Protein AF-A0A1I4Q943-F1 (afdb_monomer_lite)

pLDDT: mean 71.73, std 18.34, range [38.75, 92.38]

Radius of gyration: 24.41 Å; chains: 1; bounding box: 29×58×62 Å

Secondary structure (DSSP, 8-state):
--HHHHHHHHHHHHHHHSPPGGGS-HHHHHHHHHHHHHHHHHHHTT---GGGSTTTS-TTB-TTSPBP-S--S----------

Structure (mmCIF, N/CA/C/O backbone):
data_AF-A0A1I4Q943-F1
#
_entry.id   AF-A0A1I4Q943-F1
#
loop_
_atom_site.group_PDB
_atom_site.id
_atom_site.type_symbol
_atom_site.label_atom_id
_atom_site.label_alt_id
_atom_site.label_comp_id
_atom_site.label_asym_id
_atom_site.label_entity_id
_atom_site.label_seq_id
_atom_site.pdbx_PDB_ins_code
_atom_site.Cartn_x
_atom_site.Cartn_y
_atom_site.Cartn_z
_atom_site.occupancy
_atom_site.B_iso_or_equiv
_atom_site.auth_seq_id
_atom_site.auth_comp_id
_atom_site.auth_asym_id
_atom_site.auth_atom_id
_atom_site.pdbx_PDB_model_num
ATOM 1 N N . MET A 1 1 ? 2.654 21.921 1.729 1.00 67.06 1 MET A N 1
ATOM 2 C CA . MET A 1 1 ? 2.713 20.768 0.823 1.00 67.06 1 MET A CA 1
ATOM 3 C C . MET A 1 1 ? 1.295 20.385 0.460 1.00 67.06 1 MET A C 1
ATOM 5 O O . MET A 1 1 ? 0.507 20.122 1.365 1.00 67.06 1 MET A O 1
ATOM 9 N N . THR A 1 2 ? 0.935 20.458 -0.813 1.00 92.06 2 THR A N 1
ATOM 10 C CA . THR A 1 2 ? -0.379 20.040 -1.311 1.00 92.06 2 THR A CA 1
ATOM 11 C C . THR A 1 2 ? -0.414 18.514 -1.489 1.00 92.06 2 THR A C 1
ATOM 13 O O . THR A 1 2 ? 0.640 17.882 -1.593 1.00 92.06 2 THR A O 1
ATOM 16 N N . PRO A 1 3 ? -1.600 17.880 -1.536 1.00 89.94 3 PRO A N 1
ATOM 17 C CA . PRO A 1 3 ? -1.708 16.453 -1.856 1.00 89.94 3 PRO A CA 1
ATOM 18 C C . PRO A 1 3 ? -1.055 16.082 -3.195 1.00 89.94 3 PRO A C 1
ATOM 20 O O . PRO A 1 3 ? -0.517 14.988 -3.341 1.00 89.94 3 PRO A O 1
ATOM 23 N N . GLU A 1 4 ? -1.071 17.006 -4.155 1.00 90.31 4 GLU A N 1
ATOM 24 C CA . GLU A 1 4 ? -0.454 16.838 -5.472 1.00 90.31 4 GLU A CA 1
ATOM 25 C C . GLU A 1 4 ? 1.076 16.842 -5.388 1.00 90.31 4 GLU A C 1
ATOM 27 O O . GLU A 1 4 ? 1.720 15.990 -5.996 1.00 90.31 4 GLU A O 1
ATOM 32 N N . GLU A 1 5 ? 1.656 17.734 -4.580 1.00 89.19 5 GLU A N 1
ATOM 33 C CA . GLU A 1 5 ? 3.101 17.766 -4.316 1.00 89.19 5 GLU A CA 1
ATOM 34 C C . GLU A 1 5 ? 3.566 16.477 -3.620 1.00 89.19 5 GLU A C 1
ATOM 36 O O . GLU A 1 5 ? 4.572 15.892 -4.010 1.00 89.19 5 GLU A O 1
ATOM 41 N N . ILE A 1 6 ? 2.792 15.969 -2.652 1.00 87.81 6 ILE A N 1
ATOM 42 C CA . ILE A 1 6 ? 3.084 14.690 -1.982 1.00 87.81 6 ILE A CA 1
ATOM 43 C C . ILE A 1 6 ? 3.031 13.526 -2.982 1.00 87.81 6 ILE A C 1
ATOM 45 O O . ILE A 1 6 ? 3.896 12.650 -2.967 1.00 87.81 6 ILE A O 1
ATOM 49 N N . ALA A 1 7 ? 2.022 13.496 -3.856 1.00 88.50 7 ALA A N 1
ATOM 50 C CA . ALA A 1 7 ? 1.888 12.448 -4.861 1.00 88.50 7 ALA A CA 1
ATOM 51 C C . ALA A 1 7 ? 3.038 12.476 -5.881 1.00 88.50 7 ALA A C 1
ATOM 53 O O . ALA A 1 7 ? 3.541 11.417 -6.263 1.00 88.50 7 ALA A O 1
ATOM 54 N N . ALA A 1 8 ? 3.473 13.670 -6.293 1.00 89.88 8 ALA A N 1
ATOM 55 C CA . ALA A 1 8 ? 4.602 13.850 -7.198 1.00 89.88 8 ALA A CA 1
ATOM 56 C C . ALA A 1 8 ? 5.915 13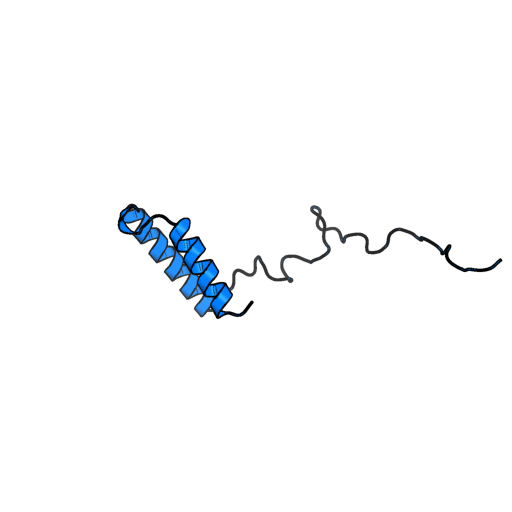.352 -6.572 1.00 89.88 8 ALA A C 1
ATOM 58 O O . ALA A 1 8 ? 6.612 12.544 -7.192 1.00 89.88 8 ALA A O 1
ATOM 59 N N . ASP A 1 9 ? 6.195 13.737 -5.325 1.00 91.50 9 ASP A N 1
ATOM 60 C CA . ASP A 1 9 ? 7.380 13.286 -4.586 1.00 91.50 9 ASP A CA 1
ATOM 61 C C . ASP A 1 9 ? 7.388 11.762 -4.414 1.00 91.50 9 ASP A C 1
ATOM 63 O O . ASP A 1 9 ? 8.394 11.094 -4.666 1.00 91.50 9 ASP A O 1
ATOM 67 N N . MET A 1 10 ? 6.245 11.176 -4.049 1.00 89.00 10 MET A N 1
ATOM 68 C CA . MET A 1 10 ? 6.110 9.724 -3.924 1.00 89.00 10 MET A CA 1
ATOM 69 C C . MET A 1 10 ? 6.333 9.012 -5.262 1.00 89.00 10 MET A C 1
ATOM 71 O O . MET A 1 10 ? 7.017 7.987 -5.309 1.00 89.00 10 MET A O 1
ATOM 75 N N . ALA A 1 11 ? 5.807 9.553 -6.362 1.00 88.75 11 ALA A N 1
ATOM 76 C CA . ALA A 1 11 ? 6.018 8.996 -7.693 1.00 88.75 11 ALA A CA 1
ATOM 77 C C . ALA A 1 11 ? 7.497 9.054 -8.114 1.00 88.75 11 ALA A C 1
ATOM 79 O O . ALA A 1 11 ? 8.013 8.089 -8.688 1.00 88.75 11 ALA A O 1
ATOM 80 N N . GLU A 1 12 ? 8.197 10.147 -7.804 1.00 92.06 12 GLU A N 1
ATOM 81 C CA . GLU A 1 12 ? 9.630 10.284 -8.070 1.00 92.06 12 GLU A CA 1
ATOM 82 C C . GLU A 1 12 ? 10.461 9.287 -7.249 1.00 92.06 12 GLU A C 1
ATOM 84 O O . GLU A 1 12 ? 11.337 8.603 -7.792 1.00 92.06 12 GLU A O 1
ATOM 89 N N . ILE A 1 13 ? 10.153 9.141 -5.956 1.00 91.25 13 ILE A N 1
ATOM 90 C CA . ILE A 1 13 ? 10.805 8.166 -5.074 1.00 91.25 13 ILE A CA 1
ATOM 91 C C . ILE A 1 13 ? 10.618 6.749 -5.619 1.00 91.25 13 ILE A C 1
ATOM 93 O O . ILE A 1 13 ? 11.606 6.024 -5.767 1.00 91.25 13 ILE A O 1
ATOM 97 N N . CYS A 1 14 ? 9.387 6.374 -5.974 1.00 87.44 14 CYS A N 1
ATOM 98 C CA . CYS A 1 14 ? 9.081 5.072 -6.562 1.00 87.44 14 CYS A CA 1
ATOM 99 C C . CYS A 1 14 ? 9.877 4.839 -7.850 1.00 87.44 14 CYS A C 1
ATOM 101 O O . CYS A 1 14 ? 10.520 3.801 -7.985 1.00 87.44 14 CYS A O 1
ATOM 103 N N . ARG A 1 15 ? 9.922 5.821 -8.760 1.00 88.44 15 ARG A N 1
ATOM 104 C CA . ARG A 1 15 ? 10.671 5.712 -10.022 1.00 88.44 15 ARG A CA 1
ATOM 105 C C . ARG A 1 15 ? 12.170 5.499 -9.801 1.00 88.44 15 ARG A C 1
ATOM 107 O O . ARG A 1 15 ? 12.800 4.781 -10.569 1.00 88.44 15 ARG A O 1
ATOM 114 N N . ARG A 1 16 ? 12.755 6.142 -8.787 1.00 90.69 16 ARG A N 1
ATOM 115 C CA . ARG A 1 16 ? 14.199 6.067 -8.514 1.00 90.69 16 ARG A CA 1
ATOM 116 C C . ARG A 1 16 ? 14.602 4.819 -7.727 1.00 90.69 16 ARG A C 1
ATOM 118 O O . ARG A 1 16 ? 15.754 4.402 -7.8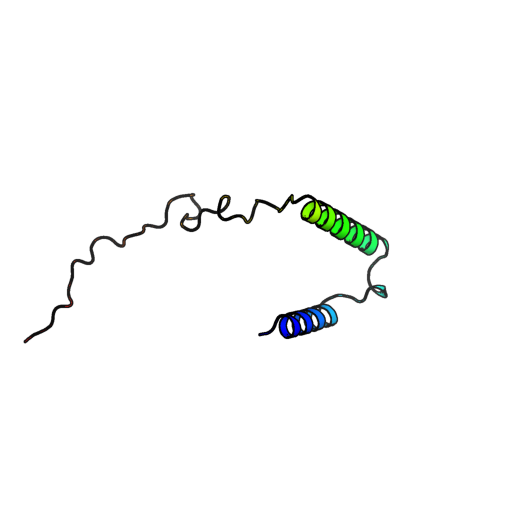17 1.00 90.69 16 ARG A O 1
ATOM 125 N N . LYS A 1 17 ? 13.713 4.290 -6.884 1.00 89.69 17 LYS A N 1
ATOM 126 C CA . LYS A 1 17 ? 14.053 3.257 -5.891 1.00 89.69 17 LYS A CA 1
ATOM 127 C C . LYS A 1 17 ? 13.503 1.877 -6.212 1.00 89.69 17 LYS A C 1
ATOM 129 O O . LYS A 1 17 ? 14.082 0.904 -5.739 1.00 89.69 17 LYS A O 1
ATOM 134 N N . LEU A 1 18 ? 12.418 1.782 -6.973 1.00 87.19 18 LEU A N 1
ATOM 135 C CA . LEU A 1 18 ? 11.842 0.493 -7.329 1.00 87.19 18 LEU A CA 1
ATOM 136 C C . LEU A 1 18 ? 12.482 -0.044 -8.615 1.00 87.19 18 LEU A C 1
ATOM 138 O O . LEU A 1 18 ? 12.742 0.736 -9.536 1.00 87.19 18 LEU A O 1
ATOM 142 N N . PRO A 1 19 ? 12.736 -1.362 -8.692 1.00 86.88 19 PRO A N 1
ATOM 143 C CA . PRO A 1 19 ? 13.141 -1.989 -9.941 1.00 86.88 19 PRO A CA 1
ATOM 144 C C . PRO A 1 19 ? 12.040 -1.813 -10.989 1.00 86.88 19 PRO A C 1
ATOM 146 O O . PRO A 1 19 ? 10.850 -1.730 -10.660 1.00 86.88 19 PRO A O 1
ATOM 149 N N . LYS A 1 20 ? 12.431 -1.758 -12.266 1.00 86.06 20 LYS A N 1
ATOM 150 C CA . LYS A 1 20 ? 11.443 -1.738 -13.344 1.00 86.06 20 LYS A CA 1
ATOM 151 C C . LYS A 1 20 ? 10.71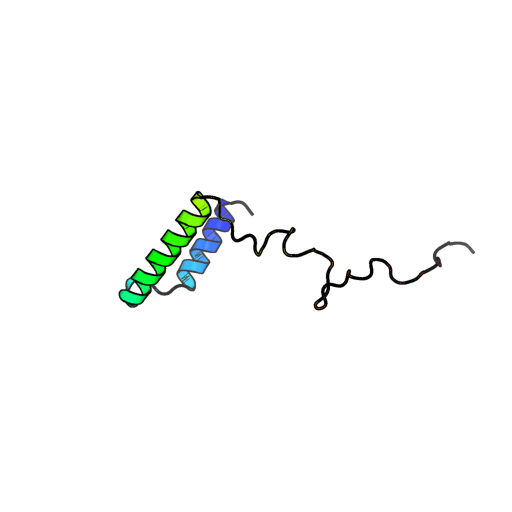0 -3.069 -13.372 1.00 86.06 20 LYS A C 1
ATOM 153 O O . LYS A 1 20 ? 11.251 -4.103 -12.988 1.00 86.06 20 LYS A O 1
ATOM 158 N N . ARG A 1 21 ? 9.472 -3.051 -13.857 1.00 81.19 21 ARG A N 1
ATOM 159 C CA . ARG A 1 21 ? 8.608 -4.236 -13.861 1.00 81.19 21 ARG A CA 1
ATOM 160 C C . ARG A 1 21 ? 9.196 -5.384 -14.682 1.00 81.19 21 ARG A C 1
ATOM 162 O O . ARG A 1 21 ? 8.923 -6.540 -14.380 1.00 81.19 21 ARG A O 1
ATOM 169 N N . GLU A 1 22 ? 9.961 -5.057 -15.718 1.00 87.75 22 GLU A N 1
ATOM 170 C CA . GLU A 1 22 ? 10.603 -6.007 -16.625 1.00 87.75 22 GLU A CA 1
ATOM 171 C C . GLU A 1 22 ? 11.821 -6.690 -15.990 1.00 87.75 22 GLU A C 1
ATOM 173 O O . GLU A 1 22 ? 12.176 -7.791 -16.400 1.00 87.75 22 GLU A O 1
ATOM 178 N N . ASP A 1 23 ? 12.421 -6.059 -14.976 1.00 89.31 23 ASP A N 1
ATOM 179 C CA . ASP A 1 23 ? 13.612 -6.550 -14.276 1.00 89.31 23 ASP A CA 1
ATOM 180 C C . ASP A 1 23 ? 13.256 -7.451 -13.073 1.00 89.31 23 ASP A C 1
ATOM 182 O O . ASP A 1 23 ? 14.140 -8.027 -12.440 1.00 89.31 23 ASP A O 1
ATOM 186 N N . VAL A 1 24 ? 11.966 -7.564 -12.729 1.00 87.50 24 VAL A N 1
ATOM 187 C CA . VAL A 1 24 ? 11.467 -8.386 -11.616 1.00 87.50 24 VAL A CA 1
ATOM 188 C C . VAL A 1 24 ? 11.028 -9.752 -12.132 1.00 87.50 24 VAL A C 1
ATOM 190 O O . VAL A 1 24 ? 10.309 -9.847 -13.128 1.00 87.50 24 VAL A O 1
ATOM 193 N N . ASP A 1 25 ? 11.411 -10.806 -11.410 1.00 92.38 25 ASP A N 1
ATOM 194 C CA . ASP A 1 25 ? 10.988 -12.173 -11.704 1.00 92.38 25 ASP A CA 1
ATOM 195 C C . ASP A 1 25 ? 9.445 -12.273 -11.807 1.00 92.38 25 ASP A C 1
ATOM 197 O O . ASP A 1 25 ? 8.733 -11.752 -10.936 1.00 92.38 25 ASP A O 1
ATOM 201 N N . PRO A 1 26 ? 8.895 -12.922 -12.853 1.00 90.56 26 PRO A N 1
ATOM 202 C CA . PRO A 1 26 ? 7.454 -13.070 -13.030 1.00 90.56 26 PRO A CA 1
ATOM 203 C C . PRO A 1 26 ? 6.714 -13.684 -11.834 1.00 90.56 26 PRO A C 1
ATOM 205 O O . PRO A 1 26 ? 5.570 -13.294 -11.585 1.00 90.56 26 PRO A O 1
ATOM 208 N N . GLU A 1 27 ? 7.328 -14.617 -11.102 1.00 90.81 27 GLU A N 1
ATOM 209 C CA . GLU A 1 27 ? 6.718 -15.244 -9.925 1.00 90.81 27 GLU A CA 1
ATOM 210 C C . GLU A 1 27 ? 6.643 -14.262 -8.754 1.00 90.81 27 GLU A C 1
ATOM 212 O O . GLU A 1 27 ? 5.568 -14.071 -8.182 1.00 90.81 27 GLU A O 1
ATOM 217 N N . ILE A 1 28 ? 7.739 -13.548 -8.476 1.00 88.00 28 ILE A N 1
ATOM 218 C CA . ILE A 1 28 ? 7.791 -12.500 -7.440 1.00 88.00 28 ILE A CA 1
ATOM 219 C C . ILE A 1 28 ? 6.777 -11.395 -7.749 1.00 88.00 28 ILE A C 1
ATOM 221 O O . ILE A 1 28 ? 6.084 -10.884 -6.864 1.00 88.00 28 ILE A O 1
ATOM 225 N N . ARG A 1 29 ? 6.649 -11.028 -9.027 1.00 87.12 29 ARG A N 1
A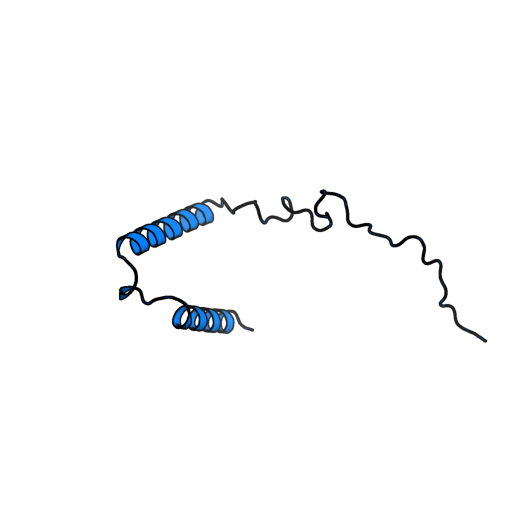TOM 226 C CA . ARG A 1 29 ? 5.664 -10.044 -9.475 1.00 87.12 29 ARG A CA 1
ATOM 227 C C . ARG A 1 29 ? 4.240 -10.510 -9.192 1.00 87.12 29 ARG A C 1
ATOM 229 O O . ARG A 1 29 ? 3.440 -9.726 -8.686 1.00 87.12 29 ARG A O 1
ATOM 236 N N . LYS A 1 30 ? 3.930 -11.770 -9.504 1.00 91.50 30 LYS A N 1
ATOM 237 C CA . LYS A 1 30 ? 2.612 -12.357 -9.251 1.00 91.50 30 LYS A CA 1
ATOM 238 C C . LYS A 1 30 ? 2.287 -12.360 -7.756 1.00 91.50 30 LYS A C 1
ATOM 240 O O . LYS A 1 30 ? 1.207 -11.917 -7.381 1.00 91.50 30 LYS A O 1
ATOM 245 N N . GLU A 1 31 ? 3.222 -12.785 -6.910 1.00 91.81 31 GLU A N 1
ATOM 246 C CA . GLU A 1 31 ? 3.044 -12.778 -5.453 1.00 91.81 31 GLU A CA 1
ATOM 247 C C . GLU A 1 31 ? 2.800 -11.358 -4.917 1.00 91.81 31 GLU A C 1
ATOM 249 O O . GLU A 1 31 ? 1.885 -11.126 -4.126 1.00 91.81 31 GLU A O 1
ATOM 254 N N . THR A 1 32 ? 3.557 -10.378 -5.416 1.00 87.19 32 THR A N 1
ATOM 255 C CA . THR A 1 32 ? 3.397 -8.966 -5.041 1.00 87.19 32 THR A CA 1
ATOM 256 C C . THR A 1 32 ? 2.012 -8.431 -5.427 1.00 87.19 32 THR A C 1
ATOM 258 O O . THR A 1 32 ? 1.351 -7.773 -4.621 1.00 87.19 32 THR A O 1
ATOM 261 N N . GLU A 1 33 ? 1.540 -8.724 -6.643 1.00 89.88 33 GLU A N 1
ATOM 262 C CA . GLU A 1 33 ? 0.204 -8.335 -7.114 1.00 89.88 33 GLU A CA 1
ATOM 263 C C . GLU A 1 33 ? -0.907 -8.983 -6.263 1.00 89.88 33 GLU A C 1
ATOM 265 O O . GLU A 1 33 ? -1.887 -8.321 -5.905 1.00 89.88 33 GLU A O 1
ATOM 270 N N . GLU A 1 34 ? -0.743 -10.250 -5.872 1.00 91.94 34 GLU A N 1
ATOM 271 C CA . GLU A 1 34 ? -1.679 -10.953 -4.988 1.00 91.94 34 GLU A CA 1
ATOM 272 C C . GLU A 1 34 ? -1.702 -10.363 -3.571 1.00 91.94 34 GLU A C 1
ATOM 274 O O . GLU A 1 34 ? -2.786 -10.169 -3.011 1.00 91.94 34 GLU A O 1
ATOM 279 N N . ALA A 1 35 ? -0.542 -10.007 -3.013 1.00 88.12 35 ALA A N 1
ATOM 280 C CA . ALA A 1 35 ? -0.434 -9.365 -1.704 1.00 88.12 35 ALA A CA 1
ATOM 281 C C . ALA A 1 35 ? -1.102 -7.981 -1.685 1.00 88.12 35 ALA A C 1
ATOM 283 O O . ALA A 1 35 ? -1.858 -7.664 -0.762 1.00 88.12 35 ALA A O 1
ATOM 284 N N . ILE A 1 36 ? -0.884 -7.171 -2.729 1.00 88.12 36 ILE A N 1
ATOM 285 C CA . ILE A 1 36 ? -1.541 -5.866 -2.889 1.00 88.12 36 ILE A CA 1
ATOM 286 C C . ILE A 1 36 ? -3.059 -6.042 -2.984 1.00 88.12 36 ILE A C 1
ATOM 288 O O . ILE A 1 36 ? -3.803 -5.333 -2.304 1.00 88.12 36 ILE A O 1
ATOM 292 N N . ARG A 1 37 ? -3.534 -7.007 -3.784 1.00 89.62 37 ARG A N 1
ATOM 293 C CA . ARG A 1 37 ? -4.966 -7.314 -3.894 1.00 89.62 37 ARG A CA 1
ATOM 294 C C . ARG A 1 37 ? -5.555 -7.692 -2.536 1.00 89.62 37 ARG A C 1
ATOM 296 O O . ARG A 1 37 ? -6.560 -7.113 -2.136 1.00 89.62 37 ARG A O 1
ATOM 303 N N . TYR A 1 38 ? -4.914 -8.609 -1.814 1.00 88.06 38 TYR A N 1
ATOM 304 C CA . TYR A 1 38 ? -5.364 -9.039 -0.492 1.00 88.06 38 TYR A CA 1
ATOM 305 C C . TYR A 1 38 ? -5.435 -7.872 0.503 1.00 88.06 38 TYR A C 1
ATOM 307 O O . TYR A 1 38 ? -6.443 -7.716 1.193 1.00 88.06 38 TYR A O 1
ATOM 315 N N . MET A 1 39 ? -4.415 -7.008 0.544 1.00 84.44 39 MET A N 1
ATOM 316 C CA . MET A 1 39 ? -4.443 -5.809 1.387 1.00 84.44 39 MET A CA 1
ATOM 317 C C . MET A 1 39 ? -5.588 -4.865 1.012 1.00 84.44 39 MET A C 1
ATOM 319 O O . MET A 1 39 ? -6.311 -4.411 1.896 1.00 84.44 39 MET A O 1
ATOM 323 N N . ASN A 1 40 ? -5.797 -4.597 -0.278 1.00 84.38 40 ASN A N 1
ATOM 324 C CA . ASN A 1 40 ? -6.878 -3.723 -0.737 1.00 84.38 40 ASN A CA 1
ATOM 325 C C . ASN A 1 40 ? -8.259 -4.287 -0.386 1.00 84.38 40 ASN A C 1
ATOM 327 O O . ASN A 1 40 ? -9.135 -3.539 0.040 1.00 84.38 40 ASN A O 1
ATOM 331 N N . GLU A 1 41 ? -8.450 -5.602 -0.505 1.00 86.31 41 GLU A N 1
ATOM 332 C CA . GLU A 1 41 ? -9.680 -6.262 -0.066 1.00 86.31 41 GLU A CA 1
ATOM 333 C C . GLU A 1 41 ? -9.898 -6.117 1.443 1.00 86.31 41 GLU A C 1
ATOM 335 O O . GLU A 1 41 ? -11.018 -5.845 1.873 1.00 86.31 41 GLU A O 1
ATOM 340 N N . LYS A 1 42 ? -8.845 -6.260 2.256 1.00 79.56 42 LYS A N 1
ATOM 341 C CA . LYS A 1 42 ? -8.915 -6.054 3.710 1.00 79.56 42 LYS A CA 1
ATOM 342 C C . LYS A 1 42 ? -9.271 -4.612 4.065 1.00 79.56 42 LYS A C 1
ATOM 344 O O . LYS A 1 42 ? -10.171 -4.393 4.874 1.00 79.56 42 LYS A O 1
ATOM 349 N N . ILE A 1 43 ? -8.639 -3.638 3.409 1.00 79.88 43 ILE A N 1
ATOM 350 C CA . ILE A 1 43 ? -8.945 -2.209 3.569 1.00 79.88 43 ILE A CA 1
ATOM 351 C C . ILE A 1 43 ? -10.404 -1.929 3.193 1.00 79.88 43 ILE A C 1
ATOM 353 O O . ILE A 1 43 ? -11.119 -1.297 3.968 1.00 79.88 43 ILE A O 1
ATOM 357 N N . ALA A 1 44 ? -10.873 -2.439 2.050 1.00 80.38 44 ALA A N 1
ATOM 358 C CA . ALA A 1 44 ? -12.248 -2.250 1.585 1.00 80.38 44 ALA A CA 1
ATOM 359 C C . ALA A 1 44 ? -13.288 -2.862 2.538 1.00 80.38 44 ALA A C 1
ATOM 361 O O . ALA A 1 44 ? -14.378 -2.318 2.699 1.00 80.38 44 ALA A O 1
ATOM 362 N N . ARG A 1 45 ? -12.944 -3.967 3.209 1.00 82.25 45 ARG A N 1
ATOM 363 C CA . ARG A 1 45 ? -13.772 -4.588 4.256 1.00 82.25 45 ARG A CA 1
ATOM 364 C C . ARG A 1 45 ? -13.711 -3.852 5.601 1.00 82.25 45 ARG A C 1
ATOM 366 O O . ARG A 1 45 ? -14.395 -4.257 6.536 1.00 82.25 45 ARG A O 1
ATOM 373 N N . GLY A 1 46 ? -12.900 -2.799 5.729 1.00 73.62 46 GLY A N 1
ATOM 374 C CA . GLY A 1 46 ? -12.683 -2.091 6.993 1.00 73.62 46 GLY A CA 1
ATOM 375 C C . GLY A 1 46 ? -11.843 -2.883 7.999 1.00 73.62 46 GLY A C 1
ATOM 376 O O . GLY A 1 46 ? -11.757 -2.505 9.168 1.00 73.62 46 GLY A O 1
ATOM 377 N N . GLU A 1 47 ? -11.188 -3.960 7.560 1.00 68.69 47 GLU A N 1
ATOM 378 C CA . GLU A 1 47 ? -10.218 -4.717 8.346 1.00 68.69 47 GLU A CA 1
ATOM 379 C C . GLU A 1 47 ? -8.877 -3.967 8.353 1.00 68.69 47 GLU A C 1
ATOM 381 O O . GLU A 1 47 ? -7.859 -4.441 7.848 1.00 68.69 47 GLU A O 1
ATOM 386 N N . VAL A 1 48 ? -8.874 -2.746 8.896 1.00 59.78 48 VAL A N 1
ATOM 387 C CA . VAL A 1 48 ? -7.635 -2.022 9.194 1.00 59.78 48 VAL A CA 1
ATOM 388 C C . VAL A 1 48 ? -6.827 -2.892 10.152 1.00 59.78 48 VAL A C 1
ATOM 390 O O . VAL A 1 48 ? -7.375 -3.395 11.136 1.00 59.78 48 VAL A O 1
ATOM 393 N N . LEU A 1 49 ? -5.530 -3.071 9.876 1.00 57.75 49 LEU A N 1
ATOM 394 C CA . LEU A 1 49 ? -4.569 -3.643 10.820 1.00 57.75 49 LEU A CA 1
ATOM 395 C C . LEU A 1 49 ? -4.652 -2.839 12.125 1.00 57.75 49 LEU A C 1
ATOM 397 O O . LEU A 1 49 ? -4.014 -1.800 12.282 1.00 57.75 49 LEU A O 1
ATOM 401 N N . LYS A 1 50 ? -5.480 -3.316 13.063 1.00 53.16 50 LYS 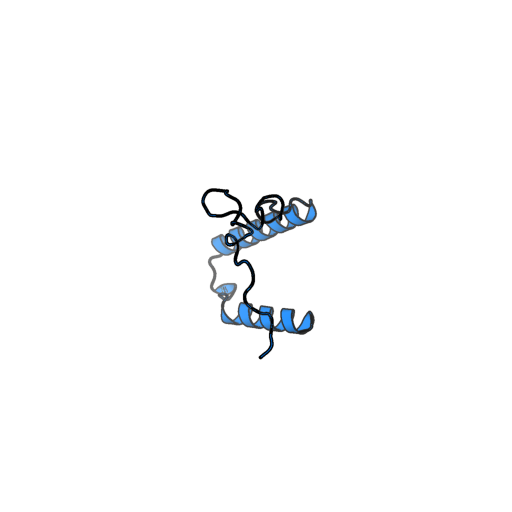A N 1
ATOM 402 C CA . LYS A 1 50 ? -5.716 -2.674 14.361 1.00 53.16 50 LYS A CA 1
ATOM 403 C C . LYS A 1 50 ? -4.415 -2.490 15.142 1.00 53.16 50 LYS A C 1
ATOM 405 O O . LYS A 1 50 ? -4.372 -1.653 16.029 1.00 53.16 50 LYS A O 1
ATOM 410 N N . SER A 1 51 ? -3.346 -3.202 14.780 1.00 51.62 51 SER A N 1
ATOM 411 C CA . SER A 1 51 ? -2.024 -3.120 15.399 1.00 51.62 51 SER A CA 1
ATOM 412 C C . SER A 1 51 ? -1.419 -1.713 15.473 1.00 51.62 51 SER A C 1
ATOM 414 O O . SER A 1 51 ? -0.517 -1.527 16.273 1.00 51.62 51 SER A O 1
ATOM 416 N N . TRP A 1 52 ? -1.913 -0.722 14.721 1.00 48.41 52 TRP A N 1
ATOM 417 C CA . TRP A 1 52 ? -1.446 0.673 14.804 1.00 48.41 52 TRP A CA 1
ATOM 418 C C . TRP A 1 52 ? -2.494 1.662 15.339 1.00 48.41 52 TRP A C 1
ATOM 420 O O . TRP A 1 52 ? -2.298 2.875 15.258 1.00 48.41 52 TRP A O 1
ATOM 430 N N . SER A 1 53 ? -3.621 1.187 15.884 1.00 50.16 53 SER A N 1
ATOM 431 C CA . SER A 1 53 ? -4.570 2.075 16.561 1.00 50.16 53 SER A C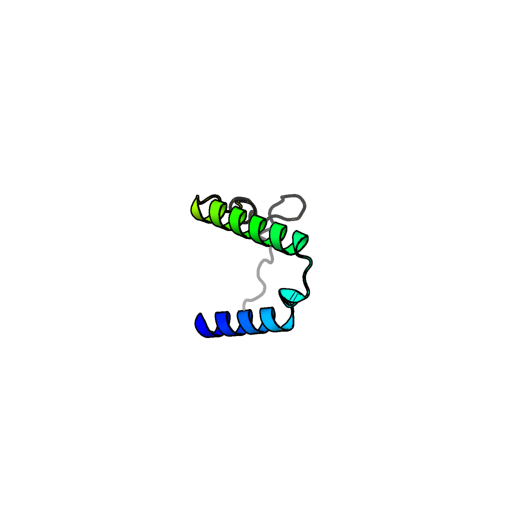A 1
ATOM 432 C C . SER A 1 53 ? -4.017 2.520 17.922 1.00 50.16 53 SER A C 1
ATOM 434 O O . SER A 1 53 ? -3.343 1.761 18.618 1.00 50.16 53 SER A O 1
ATOM 436 N N . LYS A 1 54 ? -4.353 3.749 18.340 1.00 50.53 54 LYS A N 1
ATOM 437 C CA . LYS A 1 54 ? -4.084 4.294 19.691 1.00 50.53 54 LYS A CA 1
ATOM 438 C C . LYS A 1 54 ? -4.588 3.390 20.829 1.00 50.53 54 LYS A C 1
ATOM 440 O O . LYS A 1 54 ? -4.147 3.523 21.961 1.00 50.53 54 LYS A O 1
ATOM 445 N N . GLU A 1 55 ? -5.529 2.500 20.525 1.00 53.81 55 GLU A N 1
ATOM 446 C CA . GLU A 1 55 ? -6.085 1.511 21.452 1.00 53.81 55 GLU A CA 1
ATOM 447 C C . GLU A 1 55 ? -5.141 0.314 21.666 1.00 53.81 55 GLU A C 1
ATOM 449 O O . GLU A 1 55 ? -5.219 -0.330 22.705 1.00 53.81 55 GLU A O 1
ATOM 454 N N . ASN A 1 56 ? -4.240 0.029 20.713 1.00 50.66 56 ASN A N 1
ATOM 455 C CA . ASN A 1 56 ? -3.258 -1.062 20.786 1.00 50.66 56 ASN A CA 1
ATOM 456 C C . ASN A 1 56 ? -1.837 -0.595 21.145 1.00 50.66 56 ASN A C 1
ATOM 458 O O . ASN A 1 56 ? -1.030 -1.403 21.593 1.00 50.66 56 ASN A O 1
ATOM 462 N N . PHE A 1 57 ? -1.542 0.699 21.002 1.00 51.09 57 PHE A N 1
ATOM 463 C CA . PHE A 1 57 ? -0.354 1.340 21.568 1.00 51.09 57 PHE A CA 1
ATOM 464 C C . PHE A 1 57 ? -0.801 2.476 22.478 1.00 51.09 57 PHE A C 1
ATOM 466 O O . PHE A 1 57 ? -1.112 3.563 21.979 1.00 51.09 57 PHE A O 1
ATOM 473 N N . PRO A 1 58 ? -0.831 2.270 23.802 1.00 53.78 58 PRO A N 1
ATOM 474 C CA . PRO A 1 58 ? -1.098 3.365 24.707 1.00 53.78 58 PRO A CA 1
ATOM 475 C C . PRO A 1 58 ? 0.087 4.327 24.595 1.00 53.78 58 PRO A C 1
ATOM 477 O O . PRO A 1 58 ? 1.202 4.042 25.034 1.00 53.78 58 PRO A O 1
ATOM 480 N N . ILE A 1 59 ? -0.138 5.460 23.929 1.00 55.56 59 ILE A N 1
ATOM 481 C CA . ILE A 1 59 ? 0.798 6.580 23.954 1.00 55.56 59 ILE A CA 1
ATOM 482 C C . ILE A 1 59 ? 1.016 6.904 25.428 1.00 55.56 59 ILE A C 1
ATOM 484 O O . ILE A 1 59 ? 0.066 7.270 26.118 1.00 55.56 59 ILE A O 1
ATOM 488 N N . GLY A 1 60 ? 2.247 6.735 25.903 1.00 53.47 60 GLY A N 1
ATOM 489 C CA . GLY A 1 60 ? 2.573 6.949 27.306 1.00 53.47 60 GLY A CA 1
ATOM 490 C C . GLY A 1 60 ? 3.005 5.708 28.081 1.00 53.47 60 GLY A C 1
ATOM 491 O O . GLY A 1 60 ? 3.177 5.857 29.281 1.00 53.47 60 GLY A O 1
ATOM 492 N N . LEU A 1 61 ? 3.218 4.542 27.459 1.00 58.69 61 LEU A N 1
ATOM 493 C CA . LEU A 1 61 ? 3.840 3.393 28.132 1.00 58.69 61 LEU A CA 1
ATOM 494 C C . LEU A 1 61 ? 5.280 3.147 27.675 1.00 58.69 61 LEU A C 1
ATOM 496 O O . LEU A 1 61 ? 5.613 3.322 26.500 1.00 58.69 61 LEU A O 1
ATOM 500 N N . ASP A 1 62 ? 6.124 2.721 28.607 1.00 57.16 62 ASP A N 1
ATOM 501 C CA . ASP A 1 62 ? 7.482 2.271 28.332 1.00 57.16 62 ASP A CA 1
ATOM 502 C C . ASP A 1 62 ? 7.521 0.811 27.820 1.00 57.16 62 ASP A C 1
ATOM 504 O O . ASP A 1 62 ? 6.499 0.146 27.630 1.00 57.16 62 ASP A O 1
ATOM 508 N N . LYS A 1 63 ? 8.728 0.280 27.592 1.00 55.78 63 LYS A N 1
ATOM 509 C CA . LYS A 1 63 ? 8.961 -1.104 27.128 1.00 55.78 63 LYS A CA 1
ATOM 510 C C . LYS A 1 63 ? 8.465 -2.202 28.090 1.00 55.78 63 LYS A C 1
ATOM 512 O O . LYS A 1 63 ? 8.430 -3.361 27.686 1.00 55.78 63 LYS A O 1
ATOM 517 N N . ASN A 1 64 ? 8.112 -1.852 29.328 1.00 68.00 64 ASN A N 1
ATOM 518 C CA . ASN A 1 64 ? 7.573 -2.745 30.352 1.00 68.00 64 ASN A CA 1
ATOM 519 C C . ASN A 1 64 ? 6.048 -2.589 30.517 1.00 68.00 64 ASN A C 1
ATOM 521 O O . ASN A 1 64 ? 5.477 -3.222 31.401 1.00 68.00 64 ASN A O 1
ATOM 525 N N . MET A 1 65 ? 5.387 -1.795 29.662 1.00 59.12 65 MET A N 1
ATOM 526 C CA . MET A 1 65 ? 3.969 -1.426 29.775 1.00 59.12 65 MET A CA 1
ATOM 527 C C . MET A 1 65 ? 3.646 -0.565 31.010 1.00 59.12 65 MET A C 1
ATOM 529 O O . MET A 1 65 ? 2.502 -0.554 31.467 1.00 59.12 65 MET A O 1
ATOM 533 N N . GLU A 1 66 ? 4.617 0.179 31.545 1.00 62.28 66 GLU A N 1
ATOM 534 C CA . GLU A 1 66 ? 4.393 1.109 32.655 1.00 62.28 66 GLU A CA 1
ATOM 535 C C . GLU A 1 66 ? 4.179 2.541 32.139 1.00 62.28 66 GLU A C 1
ATOM 537 O O . GLU A 1 66 ? 4.852 2.949 31.188 1.00 62.28 66 GLU A O 1
ATOM 542 N N . PRO A 1 67 ? 3.260 3.332 32.730 1.00 63.44 67 PRO A N 1
ATOM 543 C CA . PRO A 1 67 ? 3.100 4.739 32.381 1.00 63.44 67 PRO A CA 1
ATOM 544 C C . PRO A 1 67 ? 4.416 5.503 32.521 1.00 63.44 67 PRO A C 1
ATOM 546 O O . PRO A 1 67 ? 5.047 5.453 33.577 1.00 63.44 67 PRO A O 1
ATOM 549 N N . PHE A 1 68 ? 4.807 6.266 31.495 1.00 54.84 68 PHE A N 1
ATOM 550 C CA . PHE A 1 68 ? 5.867 7.259 31.637 1.00 54.84 68 PHE A CA 1
ATOM 551 C C . PHE A 1 68 ? 5.489 8.177 32.806 1.00 54.84 68 PHE A C 1
ATOM 553 O O . PHE A 1 68 ? 4.365 8.692 32.827 1.00 54.84 68 PHE A O 1
ATOM 560 N N . PRO A 1 69 ? 6.384 8.384 33.786 1.00 56.16 69 PRO A N 1
ATOM 561 C CA . PRO A 1 69 ? 6.070 9.198 34.948 1.00 56.16 69 PRO A CA 1
ATOM 562 C C . PRO A 1 69 ? 5.691 10.609 34.485 1.00 56.16 69 PRO A C 1
ATOM 564 O O . PRO A 1 69 ? 6.523 11.348 33.964 1.00 56.16 69 PRO A O 1
ATOM 567 N N . LEU A 1 70 ? 4.418 10.981 34.665 1.00 55.75 70 LEU A N 1
ATOM 568 C CA . LEU A 1 70 ? 3.868 12.275 34.234 1.00 55.75 70 LEU A CA 1
ATOM 569 C C . LEU A 1 70 ? 4.311 13.451 35.116 1.00 55.75 70 LEU A C 1
ATOM 571 O O . LEU A 1 70 ? 3.917 14.589 34.877 1.00 55.75 70 LEU A O 1
ATOM 575 N N . THR A 1 71 ? 5.150 13.201 36.116 1.00 47.03 71 THR A N 1
ATOM 576 C CA . THR A 1 71 ? 5.710 14.229 36.985 1.00 47.03 71 THR A CA 1
ATOM 577 C C . THR A 1 71 ? 7.123 13.822 37.374 1.00 47.03 71 THR A C 1
ATOM 579 O O . THR A 1 71 ? 7.316 12.858 38.118 1.00 47.03 71 THR A O 1
ATOM 582 N N . SER A 1 72 ? 8.123 14.579 36.923 1.00 48.91 72 SER A N 1
ATOM 583 C CA . SER A 1 72 ? 9.319 14.770 37.737 1.00 48.91 72 SER A CA 1
ATOM 584 C C . SER A 1 72 ? 8.842 15.200 39.122 1.00 48.91 72 SER A C 1
ATOM 586 O O . SER A 1 72 ? 8.102 16.176 39.236 1.00 48.91 72 SER A O 1
ATOM 588 N N . SER A 1 73 ? 9.204 14.437 40.147 1.00 48.50 73 SER A N 1
ATOM 589 C CA . SER A 1 73 ? 9.029 14.798 41.551 1.00 48.50 73 SER A CA 1
ATOM 590 C C . SER A 1 73 ? 9.287 16.292 41.769 1.00 48.50 73 SER A C 1
ATOM 592 O O . SER A 1 73 ? 10.379 16.760 41.452 1.00 48.50 73 SER A O 1
ATOM 594 N N . ASP A 1 74 ? 8.283 17.008 42.277 1.00 49.28 74 ASP A N 1
ATOM 595 C CA . ASP A 1 74 ? 8.382 18.283 42.991 1.00 49.28 74 ASP A CA 1
ATOM 596 C C . ASP A 1 74 ? 9.628 19.142 42.694 1.00 49.28 74 ASP A C 1
ATOM 598 O O . ASP A 1 74 ? 10.500 19.312 43.548 1.00 49.28 74 ASP A O 1
ATOM 602 N N . GLN A 1 75 ? 9.683 19.804 41.533 1.00 49.53 75 GLN A N 1
ATOM 603 C CA . GLN A 1 75 ? 10.369 21.099 41.477 1.00 49.53 75 GLN A CA 1
ATOM 604 C C . GLN A 1 75 ? 9.419 22.163 42.023 1.00 49.53 75 GLN A C 1
ATOM 606 O O . GLN A 1 75 ? 8.788 22.938 41.308 1.00 49.53 75 GLN A O 1
ATOM 611 N N . LYS A 1 76 ? 9.308 22.146 43.353 1.00 40.62 76 LYS A N 1
ATOM 612 C CA . LYS A 1 76 ? 8.790 23.245 44.159 1.00 40.62 76 LYS A CA 1
ATOM 613 C C . LYS A 1 76 ? 9.573 24.507 43.782 1.00 40.62 76 LYS A C 1
ATOM 615 O O . LYS A 1 76 ? 10.803 24.486 43.774 1.00 40.62 76 LYS A O 1
ATOM 620 N N . GLY A 1 77 ? 8.836 25.559 43.438 1.00 45.62 77 GLY A N 1
ATOM 621 C CA . GLY A 1 77 ? 9.321 26.746 42.745 1.00 45.62 77 GLY A CA 1
ATOM 622 C C . GLY A 1 77 ? 10.621 27.353 43.269 1.00 45.62 77 GLY A C 1
ATOM 623 O O . GLY A 1 77 ? 10.828 27.528 44.470 1.00 45.62 77 GLY A O 1
ATOM 624 N N . LYS A 1 78 ? 11.455 27.757 42.316 1.00 44.06 78 LYS A N 1
ATOM 625 C CA . LYS A 1 78 ? 12.303 28.937 42.436 1.00 44.06 78 LYS A CA 1
ATOM 626 C C . LYS A 1 78 ? 12.285 29.645 41.096 1.00 44.06 78 LYS A C 1
ATOM 628 O O . LYS A 1 78 ? 13.200 29.456 40.319 1.00 44.06 78 LYS A O 1
ATOM 633 N N . ASP A 1 79 ? 11.222 30.397 40.873 1.00 48.69 79 ASP A N 1
ATOM 634 C CA . ASP A 1 79 ? 11.242 31.613 40.073 1.00 48.69 79 ASP A CA 1
ATOM 635 C C . ASP A 1 79 ? 10.148 32.500 40.666 1.00 48.69 79 ASP A C 1
ATOM 637 O O . ASP A 1 79 ? 8.969 32.348 40.364 1.00 48.69 79 ASP A O 1
ATOM 641 N N . ASP A 1 80 ? 10.544 33.350 41.609 1.00 42.06 80 ASP A N 1
ATOM 642 C CA . ASP A 1 80 ? 9.803 34.568 41.909 1.00 42.06 80 ASP A CA 1
ATOM 643 C C . ASP A 1 80 ? 10.842 35.669 42.140 1.00 42.06 80 ASP A C 1
ATOM 645 O O . ASP A 1 80 ? 11.786 35.523 42.925 1.00 42.06 80 ASP A O 1
ATOM 649 N N . GLU A 1 81 ? 10.711 36.714 41.335 1.00 46.22 81 GLU A N 1
ATOM 650 C CA . GLU A 1 81 ? 11.588 37.872 41.231 1.00 46.22 81 GLU A CA 1
ATOM 651 C C . GLU A 1 81 ? 11.635 38.719 42.515 1.00 46.22 81 GLU A C 1
ATOM 653 O O . GLU A 1 81 ? 10.734 38.695 43.350 1.00 46.22 81 GLU A O 1
ATOM 658 N N . SER A 1 82 ? 12.632 39.613 42.546 1.00 39.41 82 SER A N 1
ATOM 659 C CA . SER A 1 82 ? 12.713 40.861 43.331 1.00 39.41 82 SER A CA 1
ATOM 660 C C . SER A 1 82 ? 13.501 40.827 44.647 1.00 39.41 82 SER A C 1
ATOM 662 O O . SER A 1 82 ? 12.930 40.744 45.734 1.00 39.41 82 SER A O 1
ATOM 664 N N . LYS A 1 83 ? 14.812 41.095 44.558 1.00 38.75 83 LYS A N 1
ATOM 665 C CA . LYS A 1 83 ? 15.385 42.408 44.930 1.00 38.75 83 LYS A CA 1
ATOM 666 C C . LYS A 1 83 ? 16.854 42.540 44.543 1.00 38.75 83 LYS A C 1
ATOM 668 O O . LYS A 1 83 ? 17.602 41.565 44.757 1.00 38.75 83 LYS A O 1
#

Foldseek 3Di:
DDPVVVVVVVVVCCVVPPDDPVPDDPVVVVVVVVVVVVVVVCVVVVVPPCCPDCVNPVPQADPVRDGDPPDDPDPPDDDDDDD

Sequence (83 aa):
MTPEEIAADMAEICRRKLPKREDVDPEIRKETEEAIRYMNEKIARGEVLKSWSKENFPIGLDKNMEPFPLTSSDQKGKDDESK

Organism: NCBI:txid455193